Protein AF-U2PHY0-F1 (afdb_monomer_lite)

Secondary structure (DSSP, 8-state):
--S-EEEEEE-SSTT-EEEEEETTTTT---HHHHHHHHT-HHHHHHHHHHHHHHHS-----PPPP-

Radius of gyration: 15.44 Å; chains: 1; bounding box: 51×20×36 Å

Structure (mmCIF, N/CA/C/O backbone):
data_AF-U2PHY0-F1
#
_entry.id   AF-U2PHY0-F1
#
loop_
_atom_site.group_PDB
_atom_site.id
_atom_site.type_symbol
_atom_site.label_atom_id
_atom_site.label_alt_id
_atom_site.label_comp_id
_atom_site.label_asym_id
_atom_site.label_entity_id
_atom_site.label_seq_id
_atom_site.pdbx_PDB_ins_code
_atom_site.Cartn_x
_atom_site.Cartn_y
_atom_site.Cartn_z
_atom_site.occupancy
_atom_site.B_iso_or_equiv
_atom_site.auth_seq_id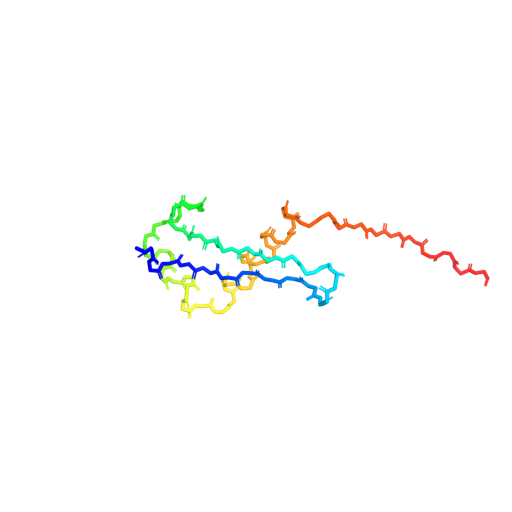
_atom_site.auth_comp_id
_atom_site.auth_asym_id
_atom_site.auth_atom_id
_atom_site.pdbx_PDB_model_num
ATOM 1 N N . MET A 1 1 ? -19.167 6.304 0.159 1.00 58.78 1 MET A N 1
ATOM 2 C CA . MET A 1 1 ? -17.750 6.596 -0.130 1.00 58.78 1 MET A CA 1
ATOM 3 C C . MET A 1 1 ? -16.967 6.031 1.030 1.00 58.78 1 MET A C 1
ATOM 5 O O . MET A 1 1 ? -17.267 6.418 2.156 1.00 58.78 1 MET A O 1
ATOM 9 N N . SER A 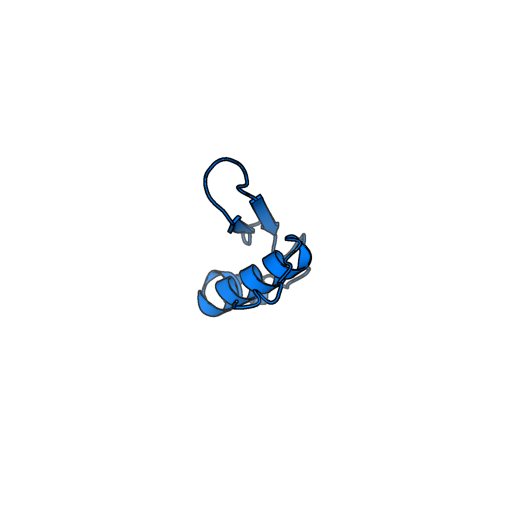1 2 ? -16.078 5.073 0.784 1.00 66.19 2 SER A N 1
ATOM 10 C CA . SER A 1 2 ? -15.184 4.580 1.831 1.00 66.19 2 SER A CA 1
ATOM 11 C C . SER A 1 2 ? -14.351 5.735 2.374 1.00 66.19 2 SER A C 1
ATOM 13 O O . SER A 1 2 ? -13.935 6.620 1.624 1.00 66.19 2 SER A O 1
ATOM 15 N N . LYS A 1 3 ? -14.170 5.758 3.694 1.00 85.31 3 LYS A N 1
ATOM 16 C CA . LYS A 1 3 ? -13.336 6.754 4.375 1.00 85.31 3 LYS A CA 1
ATOM 17 C C . LYS A 1 3 ? -11.848 6.473 4.193 1.00 85.31 3 LYS A C 1
ATOM 19 O O . LYS A 1 3 ? -11.048 7.359 4.482 1.00 85.31 3 LYS A O 1
ATOM 24 N N . TYR A 1 4 ? -11.493 5.268 3.751 1.00 94.75 4 TYR A N 1
ATOM 25 C CA . TYR A 1 4 ? -10.131 4.766 3.811 1.00 94.75 4 TYR A CA 1
ATOM 26 C C . TYR A 1 4 ? -9.512 4.576 2.426 1.00 94.75 4 TYR A C 1
ATOM 28 O O . TYR A 1 4 ? -9.047 3.491 2.093 1.00 94.75 4 TYR A O 1
ATOM 36 N N . LYS A 1 5 ? -9.533 5.635 1.612 1.00 95.00 5 LYS A N 1
ATOM 37 C CA . LYS A 1 5 ? -8.961 5.626 0.263 1.00 95.00 5 LYS A CA 1
ATOM 38 C C . LYS A 1 5 ? -7.641 6.374 0.205 1.00 95.00 5 LYS A C 1
ATOM 40 O O . LYS A 1 5 ? -7.530 7.471 0.755 1.00 95.00 5 LYS A O 1
ATOM 45 N N . LEU A 1 6 ? -6.677 5.798 -0.504 1.00 94.06 6 LEU A N 1
ATOM 46 C CA . LEU A 1 6 ? -5.433 6.457 -0.879 1.00 94.06 6 LEU A CA 1
ATOM 47 C C . LEU A 1 6 ? -5.373 6.621 -2.392 1.00 94.06 6 LEU A C 1
ATOM 49 O O . LEU A 1 6 ? -5.850 5.779 -3.146 1.00 94.06 6 LEU A O 1
ATOM 53 N N . TRP A 1 7 ? -4.775 7.725 -2.821 1.00 93.62 7 TRP A N 1
ATOM 54 C CA . TRP A 1 7 ? -4.493 7.980 -4.224 1.00 93.62 7 TRP A CA 1
ATOM 55 C C . TRP A 1 7 ? -2.998 7.820 -4.466 1.00 93.62 7 T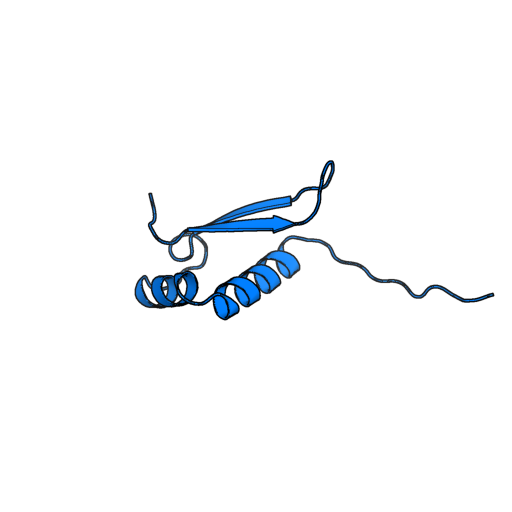RP A C 1
ATOM 57 O O . TRP A 1 7 ? -2.185 8.490 -3.824 1.00 93.62 7 TRP A O 1
ATOM 67 N N . PHE A 1 8 ? -2.647 6.946 -5.402 1.00 92.94 8 PHE A N 1
ATOM 68 C CA . PHE A 1 8 ? -1.276 6.687 -5.810 1.00 92.94 8 PHE A CA 1
ATOM 69 C C . PHE A 1 8 ? -1.028 7.235 -7.205 1.00 92.94 8 PHE A C 1
ATOM 71 O O . PHE A 1 8 ? -1.897 7.207 -8.074 1.00 92.94 8 PHE A O 1
ATOM 78 N N . SER A 1 9 ? 0.171 7.771 -7.427 1.00 90.19 9 SER A N 1
ATOM 79 C CA . SER A 1 9 ? 0.559 8.279 -8.736 1.00 90.19 9 SER A CA 1
ATOM 80 C C . SER A 1 9 ? 2.062 8.200 -8.950 1.00 90.19 9 SER A C 1
ATOM 82 O O . SER A 1 9 ? 2.843 8.588 -8.084 1.00 90.19 9 SER A O 1
ATOM 84 N N . ILE A 1 10 ? 2.453 7.744 -10.139 1.00 87.44 10 ILE A N 1
ATOM 85 C CA . ILE A 1 10 ? 3.836 7.671 -10.605 1.00 87.44 10 ILE A CA 1
ATOM 86 C C . ILE A 1 10 ? 3.961 8.349 -11.962 1.00 87.44 10 ILE A C 1
ATOM 88 O O . ILE A 1 10 ? 3.044 8.331 -12.779 1.00 87.44 10 ILE A O 1
ATOM 92 N N . GLY A 1 11 ? 5.133 8.932 -12.202 1.00 83.00 11 GLY A N 1
ATOM 93 C CA . GLY A 1 11 ? 5.476 9.557 -13.471 1.00 83.00 11 GLY A CA 1
ATOM 94 C C . GLY A 1 11 ? 5.005 11.005 -13.588 1.00 83.00 11 GLY A C 1
ATOM 95 O O . GLY A 1 11 ? 4.371 11.581 -12.704 1.00 83.00 11 GLY A O 1
ATOM 96 N N . SER A 1 12 ? 5.365 11.623 -14.709 1.00 75.56 12 SER A N 1
ATOM 97 C CA . SER A 1 12 ? 4.954 12.981 -15.064 1.00 75.56 12 SER A CA 1
ATOM 98 C C . SER A 1 12 ? 4.646 13.043 -16.559 1.00 75.56 12 SER A C 1
ATOM 100 O O . SER A 1 12 ? 5.297 12.369 -17.352 1.00 75.56 12 SER A O 1
ATOM 102 N N . GLY A 1 13 ? 3.654 13.844 -16.955 1.00 74.38 13 GLY A N 1
ATOM 103 C CA . GLY A 1 13 ? 3.294 14.009 -18.367 1.00 74.38 13 GLY A CA 1
ATOM 104 C C . GLY A 1 13 ? 2.692 12.746 -19.002 1.00 74.38 13 GLY A C 1
ATOM 105 O O . GLY A 1 13 ? 1.809 12.112 -18.426 1.00 74.38 13 GLY A O 1
ATOM 106 N N . LEU A 1 14 ? 3.136 12.419 -20.220 1.00 60.69 14 LEU A N 1
ATOM 107 C CA . LEU A 1 14 ? 2.715 11.226 -20.963 1.00 60.69 14 LEU A CA 1
ATOM 108 C C . LEU A 1 14 ? 3.437 10.002 -20.378 1.00 60.69 14 LEU A C 1
ATOM 110 O O . LEU A 1 14 ? 4.641 9.860 -20.564 1.00 60.69 14 LEU A O 1
ATOM 114 N N . GLY A 1 15 ? 2.709 9.158 -19.646 1.00 68.81 15 GLY A N 1
ATOM 115 C CA . GLY A 1 15 ? 3.265 8.055 -18.845 1.00 68.81 15 GLY A CA 1
ATOM 116 C C . GLY A 1 15 ? 2.970 8.172 -17.347 1.00 68.81 15 GLY A C 1
ATOM 117 O O . GLY A 1 15 ? 3.601 7.495 -16.541 1.00 68.81 15 GLY A O 1
ATOM 118 N N . LYS A 1 16 ? 2.046 9.065 -16.964 1.00 81.31 16 LYS A N 1
ATOM 119 C CA . LYS A 1 16 ? 1.499 9.102 -15.611 1.00 81.31 16 LYS A CA 1
ATOM 120 C C . LYS A 1 16 ? 0.583 7.896 -15.402 1.00 81.31 16 LYS A C 1
ATOM 122 O O . LYS A 1 16 ? -0.457 7.814 -16.047 1.00 81.31 16 LYS A O 1
ATOM 127 N N . GLU A 1 17 ? 0.946 7.051 -14.452 1.00 85.81 17 GLU A N 1
ATOM 128 C CA . GLU A 1 17 ? 0.076 6.015 -13.902 1.00 85.81 17 GLU A CA 1
ATOM 129 C C . GLU A 1 17 ? -0.495 6.531 -12.582 1.00 85.81 17 GLU A C 1
ATOM 131 O O . GLU A 1 17 ? 0.208 7.175 -11.793 1.00 85.81 17 GLU A O 1
ATOM 136 N N . SER A 1 18 ? -1.789 6.329 -12.354 1.00 89.56 18 SER A N 1
ATOM 137 C CA . SER A 1 18 ? -2.411 6.696 -11.086 1.00 89.56 18 SER A CA 1
ATOM 138 C C . SER A 1 18 ? -3.642 5.867 -10.810 1.00 89.56 18 SER A C 1
ATOM 140 O O . SER A 1 18 ? -4.437 5.664 -11.725 1.00 89.56 18 SER A O 1
ATOM 142 N N . ASP A 1 19 ? -3.828 5.501 -9.551 1.00 91.75 19 ASP A N 1
ATOM 143 C CA . ASP A 1 19 ? -4.961 4.695 -9.124 1.00 91.75 19 ASP A CA 1
ATOM 144 C C . ASP A 1 19 ? -5.454 5.114 -7.735 1.00 91.75 19 ASP A C 1
ATOM 146 O O . ASP A 1 19 ? -4.720 5.718 -6.945 1.00 91.75 19 ASP A O 1
ATOM 150 N N . GLU A 1 20 ? -6.723 4.834 -7.459 1.00 93.88 20 GLU A N 1
ATOM 151 C CA . GLU A 1 20 ? -7.346 5.041 -6.154 1.00 93.88 20 GLU A CA 1
ATOM 152 C C . GLU A 1 20 ? -7.595 3.685 -5.507 1.00 93.88 20 GLU A C 1
ATOM 154 O O . GLU A 1 20 ? -8.408 2.907 -5.994 1.00 93.88 20 GLU A O 1
ATOM 159 N N . VAL A 1 21 ? -6.935 3.435 -4.379 1.00 92.62 21 VAL A N 1
ATOM 160 C CA . VAL A 1 21 ? -7.000 2.154 -3.679 1.00 92.62 21 VAL A CA 1
ATOM 161 C C . VAL A 1 21 ? -7.789 2.308 -2.387 1.00 92.62 21 VAL A C 1
ATOM 163 O O . VAL A 1 21 ? -7.473 3.146 -1.533 1.00 92.62 21 VAL A O 1
ATOM 166 N N . ASP A 1 22 ? -8.826 1.493 -2.236 1.00 95.56 22 ASP A N 1
ATOM 167 C CA . ASP A 1 22 ? -9.592 1.347 -1.008 1.00 95.56 22 ASP A CA 1
ATOM 168 C C . ASP A 1 22 ? -8.925 0.342 -0.071 1.00 95.56 22 ASP A C 1
ATOM 170 O O . ASP A 1 22 ? -8.839 -0.852 -0.356 1.00 95.56 22 ASP A O 1
ATOM 174 N N . LEU A 1 23 ? -8.464 0.812 1.087 1.00 95.50 23 LEU A N 1
ATOM 175 C CA . LEU A 1 23 ? -7.772 -0.053 2.040 1.00 95.50 23 LEU A CA 1
ATOM 176 C C . LEU A 1 23 ? -8.674 -1.191 2.536 1.00 95.50 23 LEU A C 1
ATOM 178 O O . LEU A 1 23 ? -8.182 -2.280 2.812 1.00 95.50 23 LEU A O 1
ATOM 182 N N . VAL A 1 24 ? -9.982 -0.955 2.650 1.00 95.19 24 VAL A N 1
ATOM 183 C CA . VAL A 1 24 ? -10.919 -1.959 3.166 1.00 95.19 24 VAL A CA 1
ATOM 184 C C . VAL A 1 24 ? -11.471 -2.807 2.029 1.00 95.19 24 VAL A C 1
ATOM 186 O O . VAL A 1 24 ? -11.374 -4.031 2.086 1.00 95.19 24 VAL A O 1
ATOM 189 N N . ASP A 1 25 ? -12.028 -2.167 1.000 1.00 94.69 25 ASP A N 1
ATOM 190 C CA . ASP A 1 25 ? -12.742 -2.887 -0.059 1.00 94.69 25 ASP A CA 1
ATOM 191 C C . ASP A 1 25 ? -11.789 -3.561 -1.064 1.00 94.69 25 ASP A C 1
ATOM 193 O O . ASP A 1 25 ? -12.061 -4.687 -1.483 1.00 94.69 25 ASP A O 1
ATOM 197 N N . ASP A 1 26 ? -10.663 -2.921 -1.411 1.00 93.38 26 ASP A N 1
ATOM 198 C CA . ASP A 1 26 ? -9.732 -3.438 -2.425 1.00 93.38 26 ASP A CA 1
ATOM 199 C C . ASP A 1 26 ? -8.609 -4.276 -1.796 1.00 93.38 26 ASP A C 1
ATOM 201 O O . ASP A 1 26 ? -8.242 -5.322 -2.331 1.00 93.38 26 ASP A O 1
ATOM 205 N N . LEU A 1 27 ? -8.078 -3.847 -0.642 1.00 92.88 27 LEU A N 1
ATOM 206 C CA . LEU A 1 27 ? -6.944 -4.511 0.022 1.00 92.88 27 LEU A CA 1
ATOM 207 C C . LEU A 1 27 ? -7.328 -5.382 1.229 1.00 92.88 27 LEU A C 1
ATOM 209 O O . LEU A 1 27 ? -6.490 -6.121 1.745 1.00 92.88 27 LEU A O 1
ATOM 213 N N . GLY A 1 28 ? -8.583 -5.327 1.686 1.00 95.00 28 GLY A N 1
ATOM 214 C CA . GLY A 1 28 ? -9.093 -6.207 2.740 1.00 95.00 28 GLY A CA 1
ATOM 215 C C . GLY A 1 28 ? -8.621 -5.881 4.162 1.00 95.00 28 GLY A C 1
ATOM 216 O O . GLY A 1 28 ? -8.752 -6.731 5.048 1.00 95.00 28 GLY A O 1
ATOM 217 N N . TYR A 1 29 ? -8.082 -4.685 4.414 1.00 95.81 29 TYR A N 1
ATOM 218 C CA . TYR A 1 29 ? -7.731 -4.253 5.767 1.00 95.81 29 TYR A CA 1
ATOM 219 C C . TYR A 1 29 ? -8.976 -4.051 6.631 1.00 95.81 29 TYR A C 1
ATOM 221 O O . TYR A 1 29 ? -10.043 -3.646 6.167 1.00 95.81 29 TYR A O 1
ATOM 229 N N . THR A 1 30 ? -8.832 -4.257 7.939 1.00 96.75 30 THR A N 1
ATOM 230 C CA . THR A 1 30 ? -9.861 -3.812 8.884 1.00 96.75 30 THR A CA 1
ATOM 231 C C . THR A 1 30 ? -9.896 -2.282 8.964 1.00 96.75 30 THR A C 1
ATOM 233 O O . THR A 1 30 ? -8.879 -1.619 8.762 1.00 96.75 30 THR A O 1
ATOM 236 N N . GLU A 1 31 ? -11.036 -1.692 9.348 1.00 95.44 31 GLU A N 1
ATOM 237 C CA . GLU A 1 31 ? -11.148 -0.228 9.512 1.00 95.44 31 GLU A CA 1
ATOM 238 C C . GLU A 1 31 ? -10.083 0.348 10.461 1.00 95.44 31 GLU A C 1
ATOM 240 O O . GLU A 1 31 ? -9.594 1.456 10.255 1.00 95.44 31 GLU A O 1
ATOM 245 N N . LYS A 1 32 ? -9.693 -0.416 11.488 1.00 95.94 32 LYS A N 1
ATOM 246 C CA . LYS A 1 32 ? -8.660 -0.011 12.445 1.00 95.94 32 LYS A CA 1
ATOM 247 C C . LYS A 1 32 ? -7.276 0.049 11.796 1.00 95.94 32 LYS A C 1
ATOM 249 O O . LYS A 1 32 ? -6.555 1.020 11.996 1.00 95.94 32 LYS A O 1
ATOM 254 N N . GLU A 1 33 ? -6.898 -0.976 11.037 1.00 95.88 33 GLU A N 1
ATOM 255 C CA . GLU A 1 33 ? -5.618 -1.000 10.316 1.00 95.88 33 GLU A CA 1
ATOM 256 C C . GLU A 1 33 ? -5.576 0.092 9.249 1.00 95.88 33 GLU A C 1
ATOM 258 O O . GLU A 1 33 ? -4.593 0.824 9.148 1.00 95.88 33 GLU A O 1
ATOM 263 N N . ALA A 1 34 ? -6.678 0.258 8.520 1.00 96.31 34 ALA A N 1
ATOM 264 C CA . ALA A 1 34 ? -6.831 1.303 7.524 1.00 96.31 34 ALA A CA 1
ATOM 265 C C . ALA A 1 34 ? -6.691 2.709 8.140 1.00 96.31 34 ALA A C 1
ATOM 267 O O . ALA A 1 34 ? -6.018 3.577 7.583 1.00 96.31 34 ALA A O 1
ATOM 268 N N . GLU A 1 35 ? -7.258 2.932 9.329 1.00 96.12 35 GLU A N 1
ATOM 269 C CA . GLU A 1 35 ? -7.098 4.183 10.073 1.00 96.12 35 GLU A CA 1
ATOM 270 C C . GLU A 1 35 ? -5.647 4.430 10.510 1.00 96.12 35 GLU A C 1
ATOM 272 O O . GLU A 1 35 ? -5.176 5.568 10.453 1.00 96.12 35 GLU A O 1
ATOM 277 N N . GLU A 1 36 ? -4.924 3.389 10.928 1.00 96.88 36 GLU A N 1
ATOM 278 C CA . GLU A 1 36 ? -3.502 3.510 11.254 1.00 96.88 36 GLU A CA 1
ATOM 279 C C . GLU A 1 36 ? -2.652 3.834 10.021 1.00 96.88 36 GLU A C 1
ATOM 281 O O . GLU A 1 36 ? -1.739 4.649 10.123 1.00 96.88 36 GLU A O 1
ATOM 286 N N . ILE A 1 37 ? -2.949 3.232 8.865 1.00 96.69 37 ILE A N 1
ATOM 287 C CA . ILE A 1 37 ? -2.250 3.512 7.603 1.00 96.69 37 ILE A CA 1
ATOM 288 C C . ILE A 1 37 ? -2.494 4.967 7.178 1.00 96.69 37 ILE A C 1
ATOM 290 O O . ILE A 1 37 ? -1.548 5.698 6.907 1.00 96.69 37 ILE A O 1
ATOM 294 N N . ILE A 1 38 ? -3.739 5.453 7.202 1.00 94.75 38 ILE A N 1
ATOM 295 C CA . ILE A 1 38 ? -4.055 6.846 6.825 1.00 94.75 38 ILE A CA 1
ATOM 296 C C . ILE A 1 38 ? -3.396 7.889 7.737 1.00 94.75 38 ILE A C 1
ATOM 298 O O . ILE A 1 38 ? -3.178 9.028 7.322 1.00 94.75 38 ILE A O 1
ATOM 302 N N . LYS A 1 39 ? -3.050 7.529 8.973 1.00 96.25 39 LYS A N 1
ATOM 303 C CA . LYS A 1 39 ? -2.407 8.447 9.924 1.00 96.25 39 LYS A CA 1
ATOM 304 C C . LYS A 1 39 ? -0.882 8.342 9.958 1.00 96.25 39 LYS A C 1
ATOM 306 O O . LYS A 1 39 ? -0.259 9.135 10.661 1.00 96.25 39 LYS A O 1
ATOM 311 N N . ASP A 1 40 ? -0.289 7.399 9.230 1.00 97.44 40 ASP A N 1
ATOM 312 C CA . ASP A 1 40 ? 1.149 7.129 9.248 1.00 97.44 40 ASP A CA 1
ATOM 313 C C . ASP A 1 40 ? 1.734 7.181 7.830 1.00 97.44 40 ASP A C 1
ATOM 315 O O . ASP A 1 40 ? 1.526 6.287 7.008 1.00 97.44 40 ASP A O 1
ATOM 319 N N . GLU A 1 41 ? 2.501 8.234 7.555 1.00 96.56 41 GLU A N 1
ATOM 320 C CA . GLU A 1 41 ? 3.146 8.460 6.258 1.00 96.56 41 GLU A CA 1
ATOM 321 C C . GLU A 1 41 ? 4.112 7.326 5.874 1.00 96.56 41 GLU A C 1
ATOM 323 O O . GLU A 1 41 ? 4.190 6.960 4.703 1.00 96.56 41 GLU A O 1
ATOM 328 N N . ASN A 1 42 ? 4.796 6.697 6.838 1.00 97.81 42 ASN A N 1
ATOM 329 C CA . ASN A 1 42 ? 5.698 5.582 6.532 1.00 97.81 42 ASN A CA 1
ATOM 330 C C . ASN A 1 42 ? 4.912 4.356 6.059 1.00 97.81 42 ASN A C 1
ATOM 332 O O . ASN A 1 42 ? 5.351 3.650 5.151 1.00 97.81 42 ASN A O 1
ATOM 336 N N . LYS A 1 43 ? 3.739 4.103 6.655 1.00 97.12 43 LYS A N 1
ATOM 337 C CA . LYS A 1 43 ? 2.846 3.024 6.209 1.00 97.12 43 LYS A CA 1
ATOM 338 C C . LYS A 1 43 ? 2.269 3.316 4.824 1.00 97.12 43 LYS A C 1
ATOM 340 O O . LYS A 1 43 ? 2.210 2.407 4.003 1.00 97.12 43 LYS A O 1
ATOM 345 N N . GLN A 1 44 ? 1.899 4.568 4.549 1.00 96.88 44 GLN A N 1
ATOM 346 C CA . GLN A 1 44 ? 1.436 4.993 3.221 1.00 96.88 44 GLN A CA 1
ATOM 347 C C . GLN A 1 44 ? 2.520 4.806 2.166 1.00 96.88 44 GLN A C 1
ATOM 349 O O . GLN A 1 44 ? 2.240 4.268 1.099 1.00 96.88 44 GLN A O 1
ATOM 354 N N . HIS A 1 45 ? 3.754 5.213 2.474 1.00 95.88 45 HIS A N 1
ATOM 355 C CA . HIS A 1 45 ? 4.879 5.063 1.561 1.00 95.88 45 HIS A CA 1
ATOM 356 C C . HIS A 1 45 ? 5.153 3.593 1.254 1.00 95.88 45 HIS A C 1
ATOM 358 O O . HIS A 1 45 ? 5.255 3.225 0.091 1.00 95.88 45 HIS A O 1
ATOM 364 N N . LYS A 1 46 ? 5.184 2.741 2.283 1.00 96.44 46 LYS A N 1
ATOM 365 C CA . LYS A 1 46 ? 5.384 1.304 2.098 1.00 96.44 46 LYS A CA 1
ATOM 366 C C . LYS A 1 46 ? 4.296 0.683 1.217 1.00 96.44 46 LYS A C 1
ATOM 368 O O . LYS A 1 46 ? 4.608 -0.075 0.307 1.00 96.44 46 LYS A O 1
ATOM 373 N N . LEU A 1 47 ? 3.034 1.034 1.461 1.00 96.06 47 LEU A N 1
ATOM 374 C CA . LEU A 1 47 ? 1.923 0.536 0.655 1.00 96.06 47 LEU A CA 1
ATOM 375 C C . LEU A 1 47 ? 1.998 1.028 -0.797 1.00 96.06 47 LEU A C 1
ATOM 377 O O . LEU A 1 47 ? 1.691 0.288 -1.725 1.00 96.06 47 LEU A O 1
ATOM 381 N N . PHE A 1 48 ? 2.436 2.269 -1.002 1.00 94.31 48 PHE A N 1
ATOM 382 C CA . PHE A 1 48 ? 2.681 2.808 -2.333 1.00 94.31 48 PHE A CA 1
ATOM 383 C C . PHE A 1 48 ? 3.803 2.060 -3.070 1.00 94.31 48 PHE A C 1
ATOM 385 O O . PHE A 1 48 ? 3.679 1.823 -4.269 1.00 94.31 48 PHE A O 1
ATOM 392 N N . GLU A 1 49 ? 4.883 1.678 -2.382 1.00 93.75 49 GLU A N 1
ATOM 393 C CA . GLU A 1 49 ? 5.949 0.861 -2.975 1.00 93.75 49 GLU A CA 1
ATOM 394 C C . GLU A 1 49 ? 5.446 -0.527 -3.384 1.00 93.75 49 GLU A C 1
ATOM 396 O O . GLU A 1 49 ? 5.733 -0.965 -4.495 1.00 93.75 49 GLU A O 1
ATOM 401 N N . GLU A 1 50 ? 4.648 -1.179 -2.534 1.00 93.44 50 GLU A N 1
ATOM 402 C CA . GLU A 1 50 ? 4.015 -2.470 -2.842 1.00 93.44 50 GLU A CA 1
ATOM 403 C C . GLU A 1 50 ? 3.083 -2.351 -4.061 1.00 93.44 50 GLU A C 1
ATOM 405 O O . GLU A 1 50 ? 3.238 -3.086 -5.036 1.00 93.44 50 GLU A O 1
ATOM 410 N N . TRP A 1 51 ? 2.189 -1.354 -4.068 1.00 93.62 51 TRP A N 1
ATOM 411 C CA . TRP A 1 51 ? 1.313 -1.075 -5.211 1.00 93.62 51 TRP A CA 1
ATOM 412 C C . TRP A 1 51 ? 2.110 -0.804 -6.495 1.00 93.62 51 TRP A C 1
ATOM 414 O O . TRP A 1 51 ? 1.765 -1.319 -7.559 1.00 93.62 51 TRP A O 1
ATOM 424 N N . ARG A 1 52 ? 3.194 -0.022 -6.415 1.00 90.69 52 ARG A N 1
ATOM 425 C CA . ARG A 1 52 ? 4.066 0.271 -7.560 1.00 90.69 52 ARG A CA 1
ATOM 426 C C . ARG A 1 52 ? 4.662 -1.009 -8.134 1.00 90.69 52 ARG A C 1
ATOM 428 O O . ARG A 1 52 ? 4.687 -1.161 -9.351 1.00 90.69 52 ARG A O 1
ATOM 435 N N . ASP A 1 53 ? 5.186 -1.881 -7.285 1.00 89.44 53 ASP A N 1
ATOM 436 C CA . ASP A 1 53 ? 5.914 -3.070 -7.725 1.00 89.44 53 ASP A CA 1
ATOM 437 C C . ASP A 1 53 ? 4.980 -4.120 -8.354 1.00 89.44 53 ASP A C 1
ATOM 439 O O . ASP A 1 53 ? 5.405 -4.867 -9.233 1.00 89.44 53 ASP A O 1
ATOM 443 N N . GLU A 1 54 ? 3.700 -4.136 -7.970 1.00 87.69 54 GLU A N 1
ATOM 444 C CA . GLU A 1 54 ? 2.675 -4.997 -8.576 1.00 87.69 54 GLU A CA 1
ATOM 445 C C . GLU A 1 54 ? 2.101 -4.445 -9.891 1.00 87.69 54 GLU A C 1
ATOM 447 O O . GLU A 1 54 ? 1.715 -5.224 -10.765 1.00 87.69 54 GLU A O 1
ATOM 452 N N . ASN A 1 55 ? 2.035 -3.117 -10.046 1.00 83.50 55 ASN A N 1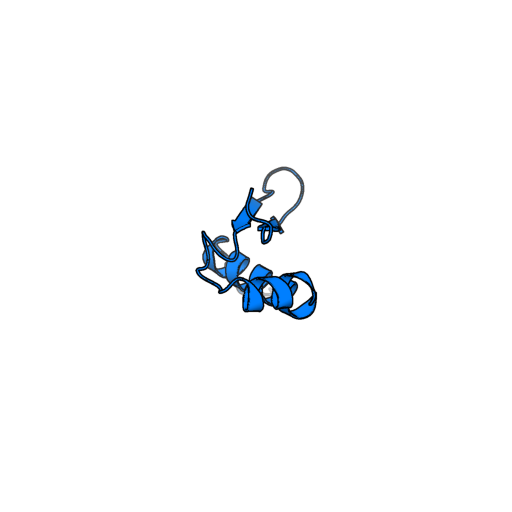
ATOM 453 C CA . ASN A 1 55 ? 1.323 -2.473 -11.160 1.00 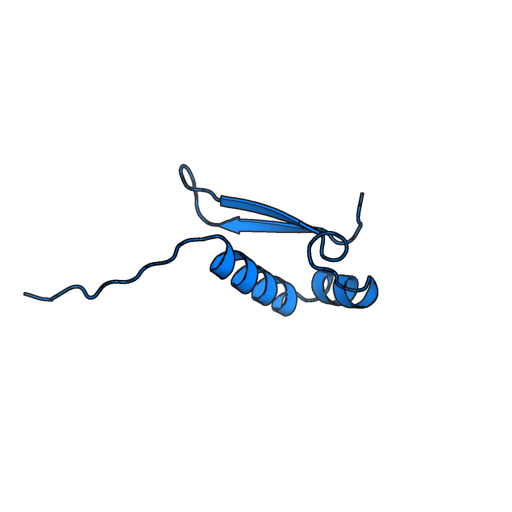83.50 55 ASN A CA 1
ATOM 454 C C . ASN A 1 55 ? 2.238 -1.880 -12.239 1.00 83.50 55 ASN A C 1
ATOM 456 O O . ASN A 1 55 ? 1.796 -1.669 -13.368 1.00 83.50 55 ASN A O 1
ATOM 460 N N . ILE A 1 56 ? 3.504 -1.605 -11.923 1.00 82.75 56 ILE A N 1
ATOM 461 C CA . ILE A 1 56 ? 4.454 -0.987 -12.849 1.00 82.75 56 ILE A CA 1
ATOM 462 C C . ILE A 1 56 ? 5.533 -2.000 -13.221 1.00 82.75 56 ILE A C 1
ATOM 464 O O . ILE A 1 56 ? 6.329 -2.411 -12.378 1.00 82.75 56 ILE A O 1
ATOM 468 N N . ASP A 1 57 ? 5.602 -2.352 -14.507 1.00 78.19 57 ASP A N 1
ATOM 469 C CA . ASP A 1 57 ? 6.669 -3.196 -15.048 1.00 78.19 57 ASP A CA 1
ATOM 470 C C . ASP A 1 57 ? 8.007 -2.436 -15.007 1.00 78.19 57 ASP A C 1
ATOM 472 O O . ASP A 1 57 ? 8.257 -1.501 -15.775 1.00 78.19 57 ASP A O 1
ATOM 476 N N . GLN A 1 58 ? 8.851 -2.801 -14.044 1.00 77.38 58 GLN A N 1
ATOM 477 C CA . GLN A 1 58 ? 10.149 -2.187 -13.794 1.00 77.38 58 GLN A CA 1
ATOM 478 C C . GLN A 1 58 ? 11.257 -3.114 -14.291 1.00 77.38 58 GLN A C 1
ATOM 480 O O . GLN A 1 58 ? 11.349 -4.274 -13.894 1.00 77.38 58 GLN A O 1
ATOM 485 N N . ASN A 1 59 ? 12.151 -2.592 -15.132 1.00 79.44 59 ASN A N 1
ATOM 486 C CA . ASN A 1 59 ? 13.255 -3.364 -15.696 1.00 79.44 59 ASN A CA 1
ATOM 487 C C . ASN A 1 59 ? 14.587 -2.621 -15.540 1.00 79.44 59 ASN A C 1
ATOM 489 O O . ASN A 1 59 ? 14.627 -1.390 -15.525 1.00 79.44 59 ASN A O 1
ATOM 493 N N . PHE A 1 60 ? 15.689 -3.363 -15.439 1.00 83.56 60 PHE A N 1
ATOM 494 C CA . PHE A 1 60 ? 17.035 -2.806 -15.305 1.00 83.56 60 PHE A CA 1
ATOM 495 C C . PHE A 1 60 ? 18.013 -3.510 -16.246 1.00 83.56 60 PHE A C 1
ATOM 497 O O . PHE A 1 60 ? 17.859 -4.681 -16.585 1.00 83.56 60 PHE A O 1
ATOM 504 N N . GLY A 1 61 ? 19.050 -2.790 -16.670 1.00 87.06 61 GLY A N 1
ATOM 505 C CA . GLY A 1 61 ? 20.071 -3.308 -17.574 1.00 87.06 61 GLY A CA 1
ATOM 506 C C . GLY A 1 61 ? 21.458 -2.793 -17.215 1.00 87.06 61 GLY A C 1
ATOM 507 O O . GLY A 1 61 ? 21.609 -1.712 -16.650 1.00 87.06 61 GLY A O 1
ATOM 508 N N . VAL A 1 62 ? 22.483 -3.575 -17.549 1.00 86.31 62 VAL A N 1
ATOM 509 C CA . VAL A 1 62 ? 23.883 -3.171 -17.375 1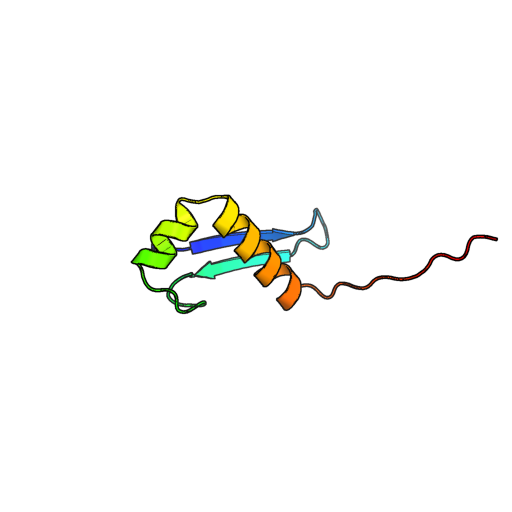.00 86.31 62 VAL A CA 1
ATOM 510 C C . VAL A 1 62 ? 24.314 -2.351 -18.587 1.00 86.31 62 VAL A C 1
ATOM 512 O O . VAL A 1 62 ? 24.315 -2.853 -19.712 1.00 86.31 62 VAL A O 1
ATOM 515 N N . VAL A 1 63 ? 24.724 -1.104 -18.359 1.00 84.44 63 VAL A N 1
ATOM 516 C CA . VAL A 1 63 ? 25.404 -0.299 -19.380 1.00 84.44 63 VAL A CA 1
ATOM 517 C C . VAL A 1 63 ? 26.865 -0.742 -19.411 1.00 84.44 63 VAL A C 1
ATOM 519 O O . VAL A 1 63 ? 27.565 -0.628 -18.408 1.00 84.44 63 VAL A O 1
ATOM 522 N N . LYS A 1 64 ? 27.338 -1.287 -20.537 1.00 78.50 64 LYS A N 1
ATOM 523 C CA . LYS A 1 64 ? 28.776 -1.525 -20.722 1.00 78.50 64 LYS A CA 1
ATOM 524 C C . LYS A 1 64 ? 29.463 -0.191 -21.007 1.00 78.50 64 LYS A C 1
ATOM 526 O O . LYS A 1 64 ? 29.140 0.450 -22.005 1.00 78.50 64 LYS A O 1
ATOM 531 N N . GLU A 1 65 ? 30.408 0.194 -20.156 1.00 72.12 65 GLU A N 1
ATOM 532 C CA . GLU A 1 65 ? 31.435 1.174 -20.522 1.00 72.12 65 GLU A CA 1
ATOM 533 C C . GLU A 1 65 ? 32.302 0.592 -21.652 1.00 72.12 65 GLU A C 1
ATOM 535 O O . GLU A 1 65 ? 32.680 -0.582 -21.601 1.00 72.12 65 GLU A O 1
ATOM 540 N N . ASN A 1 66 ? 32.560 1.405 -22.682 1.00 63.22 66 ASN A N 1
ATOM 541 C CA . ASN A 1 66 ? 33.587 1.157 -23.700 1.00 63.22 66 ASN A CA 1
ATOM 542 C C . ASN A 1 66 ? 34.897 1.810 -23.271 1.00 63.22 66 ASN A C 1
ATOM 544 O O . ASN A 1 66 ? 34.821 2.965 -22.794 1.00 63.22 66 ASN A O 1
#

Foldseek 3Di:
DQPQKDKAWDDDDPPIDIDIDHCCPRVNDDPVVSVVCVVDPVSVVVVNVVVCVVPPDDDDDDDDDD

pLDDT: mean 88.61, std 9.71, range [58.78, 97.81]

Sequence (66 aa):
MSKYKLWFSIGSGLGKESDEVDLVDDLGYTEKEAEEIIKDENKQHKLFEEWRDENIDQNFGVVKEN